Protein AF-A0A2A7UUP5-F1 (afdb_monomer)

pLDDT: mean 78.52, std 19.22, range [37.59, 96.38]

Structure (mmCIF, N/CA/C/O backbone):
data_AF-A0A2A7UUP5-F1
#
_entry.id   AF-A0A2A7UUP5-F1
#
loop_
_atom_site.group_PDB
_atom_site.id
_atom_site.type_symbol
_atom_site.label_atom_id
_atom_site.label_alt_id
_atom_site.label_comp_id
_atom_site.label_asym_id
_atom_site.label_entity_id
_atom_site.label_seq_id
_atom_site.pdbx_PDB_ins_code
_atom_site.Cartn_x
_atom_site.Cartn_y
_atom_site.Cartn_z
_atom_site.occupancy
_atom_site.B_iso_or_equiv
_atom_site.auth_seq_id
_atom_site.auth_comp_id
_atom_site.auth_asym_id
_atom_site.auth_atom_id
_atom_site.pdbx_PDB_model_num
ATOM 1 N N . MET A 1 1 ? 15.489 8.429 1.979 1.00 45.00 1 MET A N 1
ATOM 2 C CA . MET A 1 1 ? 14.247 8.613 1.198 1.00 45.00 1 MET A CA 1
ATOM 3 C C . MET A 1 1 ? 13.369 7.409 1.466 1.00 45.00 1 MET A C 1
ATOM 5 O O . MET A 1 1 ? 13.791 6.313 1.128 1.00 45.00 1 MET A O 1
ATOM 9 N N . ALA A 1 2 ? 12.228 7.583 2.136 1.00 56.50 2 ALA A N 1
ATOM 10 C CA . ALA A 1 2 ? 11.288 6.482 2.333 1.00 56.50 2 ALA A CA 1
ATOM 11 C C . ALA A 1 2 ? 10.676 6.132 0.972 1.00 56.50 2 ALA A C 1
ATOM 13 O O . ALA A 1 2 ? 10.000 6.963 0.366 1.00 56.50 2 ALA A O 1
ATOM 14 N N . ASN A 1 3 ? 10.984 4.947 0.451 1.00 78.38 3 ASN A N 1
ATOM 15 C CA . ASN A 1 3 ? 10.311 4.432 -0.735 1.00 78.38 3 ASN A CA 1
ATOM 16 C C . ASN A 1 3 ? 8.952 3.832 -0.314 1.00 78.38 3 ASN A C 1
ATOM 18 O O . ASN A 1 3 ? 8.712 3.542 0.859 1.00 78.38 3 ASN A O 1
ATOM 22 N N . ILE A 1 4 ? 8.043 3.660 -1.273 1.00 88.31 4 ILE A N 1
ATOM 23 C CA . ILE A 1 4 ? 6.698 3.112 -1.036 1.00 88.31 4 ILE A CA 1
ATOM 24 C C . ILE A 1 4 ? 6.728 1.743 -0.337 1.00 88.31 4 ILE A C 1
ATOM 26 O O . ILE A 1 4 ? 5.855 1.457 0.476 1.00 88.31 4 ILE A O 1
ATOM 30 N N . TYR A 1 5 ? 7.749 0.921 -0.599 1.00 89.94 5 TYR A N 1
ATOM 31 C CA . TYR A 1 5 ? 7.902 -0.385 0.036 1.00 89.94 5 TYR A CA 1
ATOM 32 C C . TYR A 1 5 ? 8.120 -0.241 1.549 1.00 89.94 5 TYR A C 1
ATOM 34 O O . TYR A 1 5 ? 7.369 -0.829 2.327 1.00 89.94 5 TYR A O 1
ATOM 42 N N . ASP A 1 6 ? 9.079 0.587 1.973 1.00 88.31 6 ASP A N 1
ATOM 43 C CA . ASP A 1 6 ? 9.376 0.819 3.393 1.00 88.31 6 ASP A CA 1
ATOM 44 C C . ASP A 1 6 ? 8.186 1.441 4.128 1.00 88.31 6 ASP A C 1
ATOM 46 O O . ASP A 1 6 ? 7.874 1.046 5.251 1.00 88.31 6 ASP A O 1
ATOM 50 N N . ALA A 1 7 ? 7.475 2.366 3.479 1.00 89.00 7 ALA A N 1
ATOM 51 C CA . ALA A 1 7 ? 6.276 2.975 4.047 1.00 89.00 7 ALA A CA 1
ATOM 52 C C . ALA A 1 7 ? 5.132 1.963 4.230 1.00 89.00 7 ALA A C 1
ATOM 54 O O . ALA A 1 7 ? 4.467 1.967 5.262 1.00 89.00 7 ALA A O 1
ATOM 55 N N . MET A 1 8 ? 4.925 1.052 3.273 1.00 92.19 8 MET A N 1
ATOM 56 C CA . MET A 1 8 ? 3.940 -0.025 3.419 1.00 92.19 8 MET A CA 1
ATOM 57 C C . MET A 1 8 ? 4.341 -1.038 4.499 1.00 92.19 8 MET A C 1
ATOM 59 O O . MET A 1 8 ? 3.471 -1.521 5.222 1.00 92.19 8 MET A O 1
ATOM 63 N N . VAL A 1 9 ? 5.635 -1.352 4.648 1.00 91.94 9 VAL A N 1
ATOM 64 C CA . VAL A 1 9 ? 6.129 -2.201 5.750 1.00 91.94 9 VAL A CA 1
ATOM 65 C C . VAL A 1 9 ? 5.913 -1.521 7.103 1.00 91.94 9 VAL A C 1
ATOM 67 O O . VAL A 1 9 ? 5.463 -2.178 8.041 1.00 91.94 9 VAL A O 1
ATOM 70 N N . ALA A 1 10 ? 6.208 -0.224 7.213 1.00 90.50 10 ALA A N 1
ATOM 71 C CA . ALA A 1 10 ? 5.974 0.548 8.431 1.00 90.50 10 ALA A CA 1
ATOM 72 C C . ALA A 1 10 ? 4.482 0.574 8.789 1.00 90.50 10 ALA A C 1
ATOM 74 O O . ALA A 1 10 ? 4.122 0.174 9.893 1.00 90.50 10 ALA A O 1
ATOM 75 N N . ALA A 1 11 ? 3.615 0.902 7.827 1.00 90.19 11 ALA A N 1
ATOM 76 C CA . ALA A 1 11 ? 2.168 0.903 8.026 1.00 90.19 11 ALA A CA 1
ATOM 77 C C . ALA A 1 11 ? 1.627 -0.481 8.418 1.00 90.19 11 ALA A C 1
ATOM 79 O O . ALA A 1 11 ? 0.727 -0.577 9.248 1.00 90.19 11 ALA A O 1
ATOM 80 N N . LEU A 1 12 ? 2.178 -1.565 7.857 1.00 91.50 12 LEU A N 1
ATOM 81 C CA . LEU A 1 12 ? 1.800 -2.924 8.246 1.00 91.50 12 LEU A CA 1
ATOM 82 C C . LEU A 1 12 ? 2.174 -3.222 9.703 1.00 91.50 12 LEU A C 1
ATOM 84 O O . LEU A 1 12 ? 1.369 -3.810 10.417 1.00 91.50 12 LEU A O 1
ATOM 88 N N . ARG A 1 13 ? 3.370 -2.813 10.146 1.00 91.25 13 ARG A N 1
ATOM 89 C CA . ARG A 1 13 ? 3.829 -2.989 11.535 1.00 91.25 13 ARG A CA 1
ATOM 90 C C . ARG A 1 13 ? 2.991 -2.173 12.513 1.00 91.25 13 ARG A C 1
ATOM 92 O O . ARG A 1 13 ? 2.468 -2.735 13.464 1.00 91.25 13 ARG A O 1
ATOM 99 N N . GLU A 1 14 ? 2.794 -0.889 12.222 1.00 90.56 14 GLU A N 1
ATOM 100 C CA . GLU A 1 14 ? 1.961 0.004 13.035 1.00 90.56 14 GLU A CA 1
ATOM 101 C C . GLU A 1 14 ? 0.522 -0.512 13.143 1.00 90.56 14 GLU A C 1
ATOM 103 O O . GLU A 1 14 ? -0.065 -0.514 14.224 1.00 90.56 14 GLU A O 1
ATOM 108 N N . HIS A 1 15 ? -0.039 -1.009 12.035 1.00 89.50 15 HIS A N 1
ATOM 109 C CA . HIS A 1 15 ? -1.349 -1.649 12.047 1.00 89.50 15 HIS A CA 1
ATOM 110 C C . HIS A 1 15 ? -1.357 -2.893 12.940 1.00 89.50 15 HIS A C 1
ATOM 112 O O . HIS A 1 15 ? -2.288 -3.096 13.719 1.00 89.50 15 HIS A O 1
ATOM 118 N N . TRP A 1 16 ? -0.319 -3.722 12.848 1.00 90.38 16 TRP A N 1
ATOM 119 C CA . TRP A 1 16 ? -0.228 -4.938 13.642 1.00 90.38 16 TRP A CA 1
ATOM 120 C C . TRP A 1 16 ? -0.209 -4.655 15.145 1.00 90.38 16 TRP A C 1
ATOM 122 O O . TRP A 1 16 ? -0.941 -5.308 15.896 1.00 90.38 16 TRP A O 1
ATOM 132 N N . ASP A 1 17 ? 0.569 -3.653 15.554 1.00 89.75 17 ASP A N 1
ATOM 133 C CA . A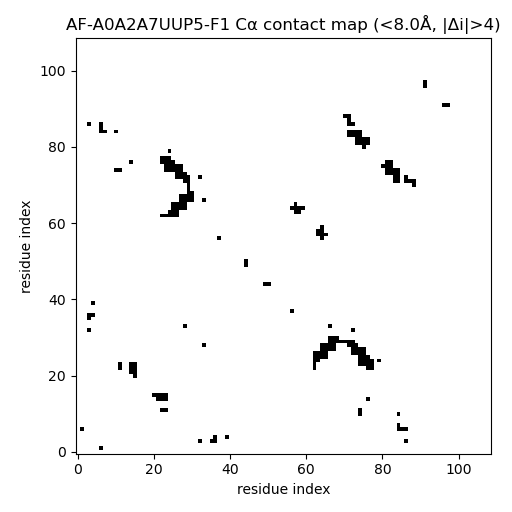SP A 1 17 ? 0.686 -3.214 16.944 1.00 89.75 17 ASP A CA 1
ATOM 134 C C . ASP A 1 17 ? -0.634 -2.612 17.455 1.00 89.75 17 ASP A C 1
ATOM 136 O O . ASP A 1 17 ? -1.088 -2.935 18.555 1.00 89.75 17 ASP A O 1
ATOM 140 N N . ALA A 1 18 ? -1.306 -1.794 16.637 1.00 89.50 18 ALA A N 1
ATOM 141 C CA . ALA A 1 18 ? -2.566 -1.145 17.006 1.00 89.50 18 ALA A CA 1
ATOM 142 C C . ALA A 1 18 ? -3.773 -2.102 17.042 1.00 89.50 18 ALA A C 1
ATOM 144 O O . ALA A 1 18 ? -4.731 -1.866 17.782 1.00 89.50 18 ALA A O 1
ATOM 145 N N . HIS A 1 19 ? -3.748 -3.182 16.255 1.00 89.06 19 HIS A N 1
ATOM 146 C CA . HIS A 1 19 ? -4.877 -4.106 16.095 1.00 89.06 19 HIS A CA 1
ATOM 147 C C . HIS A 1 19 ? -4.593 -5.520 16.633 1.00 89.06 19 HIS A C 1
ATOM 149 O O . HIS A 1 19 ? -5.225 -6.486 16.197 1.00 89.06 19 HIS A O 1
ATOM 155 N N . ALA A 1 20 ? -3.683 -5.642 17.608 1.00 88.38 20 ALA A N 1
ATOM 156 C CA . ALA A 1 20 ? -3.399 -6.871 18.357 1.00 88.38 20 ALA A CA 1
ATOM 157 C C . ALA A 1 20 ? -3.068 -8.085 17.470 1.00 88.38 20 ALA A C 1
ATOM 159 O O . ALA A 1 20 ? -3.611 -9.176 17.656 1.00 88.38 20 ALA A O 1
ATOM 160 N N . GLY A 1 21 ? -2.200 -7.907 16.474 1.00 86.50 21 GLY A N 1
ATOM 161 C CA . GLY A 1 21 ? -1.820 -9.019 15.602 1.00 86.50 21 GLY A CA 1
ATOM 162 C C . GLY A 1 21 ? -2.778 -9.257 14.423 1.00 86.50 21 GLY A C 1
ATOM 163 O O . GLY A 1 21 ? -2.552 -10.178 13.637 1.00 86.50 21 GLY A O 1
ATOM 164 N N . ALA A 1 22 ? -3.816 -8.434 14.243 1.00 89.06 22 ALA A N 1
ATOM 165 C CA . ALA A 1 22 ? -4.693 -8.535 13.080 1.00 89.06 22 ALA A CA 1
ATOM 166 C C . ALA A 1 22 ? -4.054 -7.931 11.820 1.00 89.06 22 ALA A C 1
ATOM 168 O O . ALA A 1 22 ? -3.443 -6.866 11.862 1.00 89.06 22 ALA A O 1
ATOM 169 N N . SER A 1 23 ? -4.237 -8.605 10.685 1.00 89.19 23 SER A N 1
ATOM 170 C CA . SER A 1 23 ? -3.840 -8.085 9.379 1.00 89.19 23 SER A CA 1
ATOM 171 C C . SER A 1 23 ? -4.838 -7.043 8.862 1.00 89.19 23 SER A C 1
ATOM 173 O O . SER A 1 23 ? -6.049 -7.204 9.064 1.00 89.19 23 SER A O 1
ATOM 175 N N . PRO A 1 24 ? -4.365 -6.019 8.130 1.00 93.00 24 PRO A N 1
ATOM 176 C CA . PRO A 1 24 ? -5.256 -5.095 7.449 1.00 93.00 24 PRO A CA 1
ATOM 177 C C . PRO A 1 24 ? -6.027 -5.819 6.343 1.00 93.00 24 PRO A C 1
ATOM 179 O O . PRO A 1 24 ? -5.597 -6.844 5.809 1.00 93.00 24 PRO A O 1
ATOM 182 N N . ARG A 1 25 ? -7.175 -5.262 5.960 1.00 95.12 25 ARG A N 1
ATOM 183 C CA . ARG A 1 25 ? -8.018 -5.830 4.906 1.00 95.12 25 ARG A CA 1
ATOM 184 C C . ARG A 1 25 ? -7.397 -5.647 3.524 1.00 95.12 25 ARG A C 1
ATOM 186 O O . ARG A 1 25 ? -7.507 -6.543 2.690 1.00 95.12 25 ARG A O 1
ATOM 193 N N . ARG A 1 26 ? -6.816 -4.472 3.262 1.00 96.38 26 ARG A N 1
ATOM 194 C CA . ARG A 1 26 ? -6.122 -4.143 2.006 1.00 96.38 26 ARG A CA 1
ATOM 195 C C . ARG A 1 26 ? -5.291 -2.868 2.119 1.00 96.38 26 ARG A C 1
ATOM 197 O O . ARG A 1 26 ? -5.536 -2.039 2.995 1.00 96.38 26 ARG A O 1
ATOM 204 N N . PHE A 1 27 ? -4.400 -2.676 1.157 1.00 95.75 27 PHE A N 1
ATOM 205 C CA . PHE A 1 27 ? -3.813 -1.381 0.829 1.00 95.75 27 PHE A CA 1
ATOM 206 C C . PHE A 1 27 ? -4.537 -0.754 -0.363 1.00 95.75 27 PHE A C 1
ATOM 208 O O . PHE A 1 27 ? -4.857 -1.434 -1.336 1.00 95.75 27 PHE A O 1
ATOM 215 N N . GLU A 1 28 ? -4.777 0.546 -0.295 1.00 95.06 28 GLU A N 1
ATOM 216 C CA . GLU A 1 28 ? -5.292 1.365 -1.388 1.00 95.06 28 GLU A CA 1
ATOM 217 C C . GLU A 1 28 ? -4.174 2.312 -1.831 1.00 95.06 28 GLU A C 1
ATOM 219 O O . GLU A 1 28 ? -3.740 3.162 -1.055 1.00 95.06 28 GLU A O 1
ATOM 224 N N . LEU A 1 29 ? -3.673 2.146 -3.054 1.00 93.88 29 LEU A N 1
ATOM 225 C CA . LEU A 1 29 ? -2.562 2.934 -3.593 1.00 93.88 29 LEU A CA 1
ATOM 226 C C . LEU A 1 29 ? -3.014 3.740 -4.809 1.00 93.88 29 LEU A C 1
ATOM 228 O O . LEU A 1 29 ? -3.867 3.299 -5.574 1.00 93.88 29 LEU A O 1
ATOM 232 N N . THR A 1 30 ? -2.378 4.883 -5.048 1.00 92.62 30 THR A N 1
ATOM 233 C CA . THR A 1 30 ? -2.493 5.561 -6.347 1.00 92.62 30 THR A CA 1
ATOM 234 C C . THR A 1 30 ? -1.787 4.741 -7.430 1.00 92.62 30 THR A C 1
ATOM 236 O O . THR A 1 30 ? -0.863 3.973 -7.135 1.00 92.62 30 THR A O 1
ATOM 239 N N . GLN A 1 31 ? -2.149 4.932 -8.704 1.00 92.12 31 GLN A N 1
ATOM 240 C CA . GLN A 1 31 ? -1.493 4.226 -9.817 1.00 92.12 31 GLN A CA 1
ATOM 241 C C . GLN A 1 31 ? 0.031 4.433 -9.815 1.00 92.12 31 GLN A C 1
ATOM 243 O O . GLN A 1 31 ? 0.803 3.507 -10.058 1.00 92.12 31 GLN A O 1
ATOM 248 N N . LYS A 1 32 ? 0.478 5.648 -9.482 1.00 89.94 32 LYS A N 1
ATOM 249 C CA . LYS A 1 32 ? 1.898 6.001 -9.392 1.00 89.94 32 LYS A CA 1
ATOM 250 C C . LYS A 1 32 ? 2.615 5.237 -8.279 1.00 89.94 32 LYS A C 1
ATOM 252 O O . LYS A 1 32 ? 3.695 4.699 -8.512 1.00 89.94 32 LYS A O 1
ATOM 257 N N . ALA A 1 33 ? 2.018 5.171 -7.089 1.00 90.81 33 ALA A N 1
ATOM 258 C CA . ALA A 1 33 ? 2.581 4.428 -5.965 1.00 90.81 33 ALA A CA 1
ATOM 259 C C . ALA A 1 33 ? 2.606 2.917 -6.241 1.00 90.81 33 ALA A C 1
ATOM 261 O O . ALA A 1 33 ? 3.595 2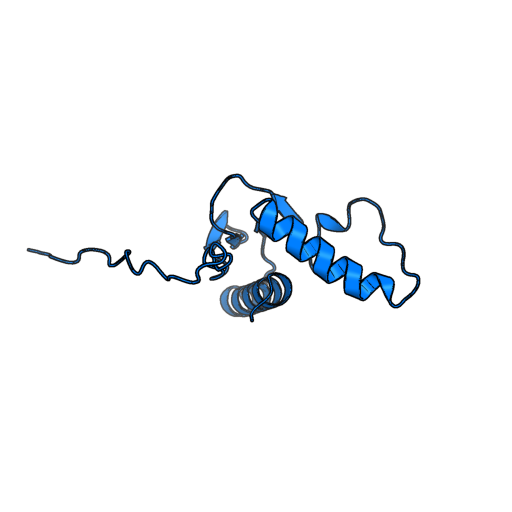.252 -5.932 1.00 90.81 33 ALA A O 1
ATOM 262 N N . PHE A 1 34 ? 1.564 2.389 -6.887 1.00 92.81 34 PHE A N 1
ATOM 263 C CA . PHE A 1 34 ? 1.504 0.990 -7.306 1.00 92.81 34 PHE A CA 1
ATOM 264 C C . PHE A 1 34 ? 2.617 0.626 -8.302 1.00 92.81 34 PHE A C 1
ATOM 266 O O . PHE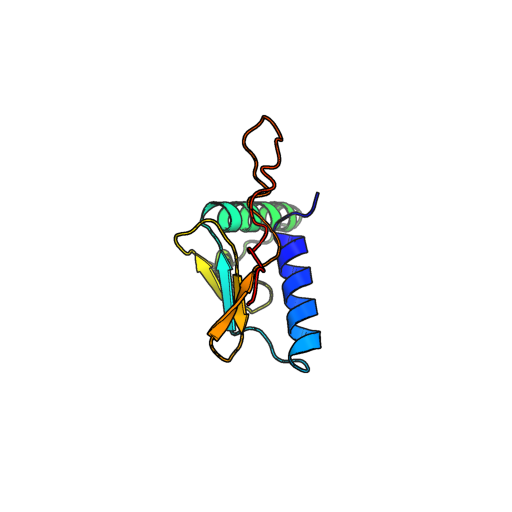 A 1 34 ? 3.279 -0.404 -8.146 1.00 92.81 34 PHE A O 1
ATOM 273 N N . ASN A 1 35 ? 2.875 1.494 -9.286 1.00 91.56 35 ASN A N 1
ATOM 274 C CA . ASN A 1 35 ? 3.970 1.312 -10.240 1.00 91.56 35 ASN A CA 1
ATOM 275 C C . ASN A 1 35 ? 5.328 1.331 -9.527 1.00 91.56 35 ASN A C 1
ATOM 277 O O . ASN A 1 35 ? 6.095 0.384 -9.664 1.00 91.56 35 ASN A O 1
ATOM 281 N N . ALA A 1 36 ? 5.571 2.330 -8.671 1.00 90.38 36 ALA A N 1
ATOM 282 C CA . ALA A 1 36 ? 6.812 2.432 -7.903 1.00 90.38 36 ALA A CA 1
ATOM 283 C C . ALA A 1 36 ? 7.056 1.210 -6.995 1.00 90.38 36 ALA A C 1
ATOM 285 O O . ALA A 1 36 ? 8.184 0.730 -6.888 1.00 90.38 36 ALA A O 1
ATOM 286 N N . LEU A 1 37 ? 6.004 0.673 -6.362 1.00 91.56 37 LEU A N 1
ATOM 287 C CA . LEU A 1 37 ? 6.086 -0.549 -5.555 1.00 91.56 37 LEU A CA 1
ATOM 288 C C . LEU A 1 37 ? 6.459 -1.751 -6.423 1.00 91.56 37 LEU A C 1
ATOM 290 O O . LEU A 1 37 ? 7.269 -2.594 -6.032 1.00 91.56 37 LEU A O 1
ATOM 294 N N . THR A 1 38 ? 5.837 -1.852 -7.592 1.00 91.50 38 THR A N 1
ATOM 295 C CA . THR A 1 38 ? 6.075 -2.944 -8.533 1.00 91.50 38 THR A CA 1
ATOM 296 C C . THR A 1 38 ? 7.502 -2.902 -9.064 1.00 91.50 38 THR A C 1
ATOM 298 O O . THR A 1 38 ? 8.170 -3.933 -9.033 1.00 91.50 38 THR A O 1
ATOM 301 N N . ASP A 1 39 ? 8.003 -1.730 -9.454 1.00 89.62 39 ASP A N 1
ATOM 302 C CA . ASP A 1 39 ? 9.382 -1.549 -9.915 1.00 89.62 39 ASP A CA 1
ATOM 303 C C . ASP A 1 39 ? 10.397 -1.891 -8.820 1.00 89.62 39 ASP A C 1
ATOM 305 O O . ASP A 1 39 ? 11.333 -2.655 -9.064 1.00 89.62 39 ASP A O 1
ATOM 309 N N . ALA A 1 40 ? 10.172 -1.420 -7.588 1.00 87.44 40 ALA A N 1
ATOM 310 C CA . ALA A 1 40 ? 11.040 -1.735 -6.455 1.00 87.44 40 ALA A CA 1
ATOM 311 C C . ALA A 1 40 ? 11.121 -3.249 -6.194 1.00 87.44 40 ALA A C 1
ATOM 313 O O . ALA A 1 40 ? 12.206 -3.795 -5.994 1.00 87.44 40 ALA A O 1
ATOM 314 N N . ARG A 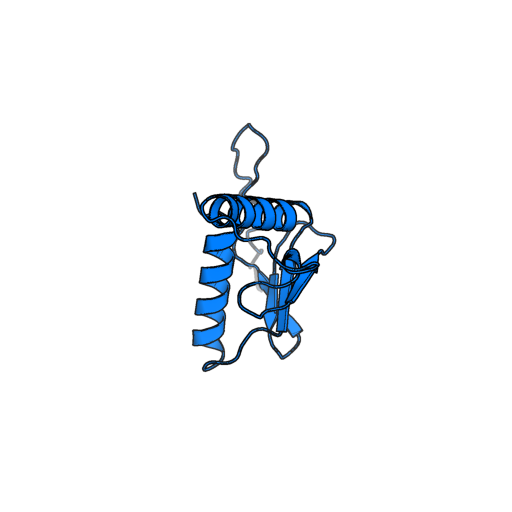1 41 ? 9.985 -3.957 -6.244 1.00 88.69 41 ARG A N 1
ATOM 315 C CA . ARG A 1 41 ? 9.962 -5.415 -6.048 1.00 88.69 41 ARG A CA 1
ATOM 316 C C . ARG A 1 41 ? 10.567 -6.173 -7.229 1.00 88.69 41 ARG A C 1
ATOM 318 O O . ARG A 1 41 ? 11.297 -7.136 -7.005 1.00 88.69 41 ARG A O 1
ATOM 325 N N . LYS A 1 42 ? 10.320 -5.732 -8.467 1.00 86.88 42 LYS A N 1
ATOM 326 C CA . LYS A 1 42 ? 10.935 -6.317 -9.671 1.00 86.88 42 LYS A CA 1
ATOM 327 C C . LYS A 1 42 ? 12.454 -6.198 -9.638 1.00 86.88 42 LYS A C 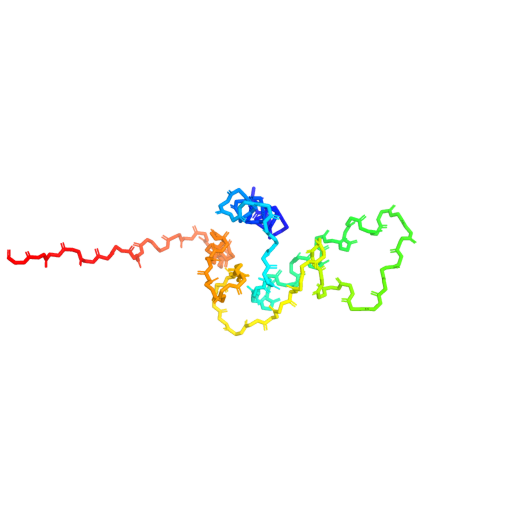1
ATOM 329 O O . LYS A 1 42 ? 13.129 -7.171 -9.961 1.00 86.88 42 LYS A O 1
ATOM 334 N N . ALA A 1 43 ? 12.986 -5.057 -9.199 1.00 84.38 43 ALA A N 1
ATOM 335 C CA . ALA A 1 43 ? 14.427 -4.855 -9.071 1.00 84.38 43 ALA A CA 1
ATOM 336 C C . ALA A 1 43 ? 15.071 -5.893 -8.136 1.00 84.38 43 ALA A C 1
ATOM 338 O O . ALA A 1 43 ? 16.121 -6.437 -8.462 1.00 84.38 43 ALA A O 1
ATOM 339 N N . VAL A 1 44 ? 14.412 -6.230 -7.021 1.00 79.69 44 VAL A N 1
ATOM 340 C CA . VAL A 1 44 ? 14.886 -7.265 -6.085 1.00 79.69 44 VAL A CA 1
ATOM 341 C C . VAL A 1 44 ? 14.755 -8.672 -6.681 1.00 79.69 44 VAL A C 1
ATOM 343 O O . VAL A 1 44 ? 15.683 -9.471 -6.580 1.00 79.69 44 VAL A O 1
ATOM 346 N N . MET A 1 45 ? 13.633 -8.983 -7.337 1.00 81.19 45 MET A N 1
ATOM 347 C CA . MET A 1 45 ? 13.389 -10.308 -7.935 1.00 81.19 45 MET A CA 1
ATOM 348 C C . MET A 1 45 ? 14.302 -10.603 -9.134 1.00 81.19 45 MET A C 1
ATOM 350 O O . MET A 1 45 ? 14.712 -11.747 -9.332 1.00 81.19 45 MET A O 1
ATOM 354 N N . SER A 1 46 ? 14.669 -9.574 -9.903 1.00 71.62 46 SER A N 1
ATOM 355 C CA . SER A 1 46 ? 15.555 -9.693 -11.067 1.00 71.62 46 SER A CA 1
ATOM 356 C C . SER A 1 46 ? 16.959 -10.195 -10.710 1.00 71.62 46 SER A C 1
ATOM 358 O O . SER A 1 46 ? 17.668 -10.669 -11.594 1.00 71.62 46 SER A O 1
ATOM 360 N N . VAL A 1 47 ? 17.368 -10.105 -9.440 1.00 70.44 47 VAL A N 1
ATOM 361 C CA . VAL A 1 47 ? 18.685 -10.566 -8.971 1.00 70.44 47 VAL A CA 1
ATOM 362 C C . VAL A 1 47 ? 18.756 -12.095 -8.875 1.00 70.44 47 VAL A C 1
ATOM 364 O O . VAL A 1 47 ? 19.850 -12.652 -8.848 1.00 70.44 47 VAL A O 1
ATOM 367 N N . GLY A 1 48 ? 17.621 -12.803 -8.861 1.00 63.22 48 GLY A N 1
ATOM 368 C CA . GLY A 1 48 ? 17.612 -14.233 -8.561 1.00 63.22 48 GLY A CA 1
ATOM 369 C C . GLY A 1 48 ? 16.662 -15.057 -9.407 1.00 63.22 48 GLY A C 1
ATOM 370 O O . GLY A 1 48 ? 15.856 -15.752 -8.817 1.00 63.22 48 GLY A O 1
ATOM 371 N N . SER A 1 49 ? 16.734 -14.985 -10.745 1.00 74.44 49 SER A N 1
ATOM 372 C CA . SER A 1 49 ? 16.031 -15.864 -11.716 1.00 74.44 49 SER A CA 1
ATOM 373 C C . SER A 1 49 ? 14.563 -16.208 -11.397 1.00 74.44 49 SER A C 1
ATOM 375 O O . SER A 1 49 ? 14.027 -17.203 -11.887 1.00 74.44 49 SER A O 1
ATOM 377 N N . TYR A 1 50 ? 13.907 -15.412 -10.557 1.00 78.56 50 TYR A N 1
ATOM 378 C CA . TYR A 1 50 ? 12.616 -15.724 -9.981 1.00 78.56 50 TYR A CA 1
ATOM 379 C C . TYR A 1 50 ? 11.563 -15.070 -10.853 1.00 78.56 50 TYR A C 1
ATOM 381 O O . TYR A 1 50 ? 11.503 -13.846 -10.964 1.00 78.56 50 TYR A O 1
ATOM 389 N N . CYS A 1 51 ? 10.730 -15.900 -11.470 1.00 78.38 51 CYS A N 1
ATOM 390 C CA . CYS A 1 51 ? 9.575 -15.446 -12.224 1.00 78.38 51 CYS A CA 1
ATOM 391 C C . CYS A 1 51 ? 8.361 -15.438 -11.292 1.00 78.38 51 CYS A C 1
ATOM 393 O O . CYS A 1 51 ? 7.870 -16.513 -10.936 1.00 78.38 51 CYS A O 1
ATOM 395 N N . PRO A 1 52 ? 7.867 -14.261 -10.873 1.00 82.06 52 PRO A N 1
ATOM 396 C CA . PRO A 1 52 ? 6.684 -14.208 -10.040 1.00 82.06 52 PRO A CA 1
ATOM 397 C C . PRO A 1 52 ? 5.438 -14.661 -10.828 1.00 82.06 52 PRO A C 1
ATOM 399 O O . PRO A 1 52 ? 5.354 -14.438 -12.040 1.00 82.06 52 PRO A O 1
ATOM 402 N N . PRO A 1 53 ? 4.459 -15.302 -10.165 1.00 86.38 53 PRO A N 1
ATOM 403 C CA . PRO A 1 53 ? 3.235 -15.761 -10.814 1.00 86.38 53 PRO A CA 1
ATOM 404 C C . PRO A 1 53 ? 2.362 -14.578 -11.270 1.00 86.38 53 PRO A C 1
ATOM 406 O O . PRO A 1 53 ? 2.430 -13.511 -10.662 1.00 86.38 53 PRO A O 1
ATOM 409 N N . PRO A 1 54 ? 1.490 -14.744 -12.281 1.00 87.44 54 PRO A N 1
ATOM 410 C CA . PRO A 1 54 ? 0.575 -13.685 -12.710 1.00 87.44 54 PRO A CA 1
ATOM 411 C C . PRO A 1 54 ? -0.260 -13.124 -11.549 1.00 87.44 54 PRO A C 1
ATOM 413 O O . PRO A 1 54 ? -0.815 -13.883 -10.757 1.00 87.44 54 PRO A O 1
ATOM 416 N N . GLY A 1 55 ? -0.365 -11.795 -11.454 1.00 88.12 55 GLY A N 1
ATOM 417 C CA . GLY A 1 55 ? -1.163 -11.118 -10.424 1.00 88.12 55 GLY A CA 1
ATOM 418 C C . GLY A 1 55 ? -0.465 -10.946 -9.072 1.00 88.12 55 GLY A C 1
ATOM 419 O O . GLY A 1 55 ? -1.070 -10.397 -8.149 1.00 88.12 55 GLY A O 1
ATOM 420 N N . TRP A 1 56 ? 0.804 -11.349 -8.943 1.00 90.50 56 TRP A N 1
ATOM 421 C CA . TRP A 1 56 ? 1.619 -11.092 -7.750 1.00 90.50 56 TRP A CA 1
ATOM 422 C C . TRP A 1 56 ? 1.693 -9.602 -7.391 1.00 90.50 56 TRP A C 1
ATOM 424 O O . TRP A 1 56 ? 1.892 -9.251 -6.224 1.00 90.50 56 TRP A O 1
ATOM 434 N N . GLU A 1 57 ? 1.524 -8.713 -8.375 1.00 93.06 57 GLU A N 1
ATOM 435 C CA . GLU A 1 57 ? 1.594 -7.280 -8.149 1.00 93.06 57 GLU A CA 1
ATOM 436 C C . GLU A 1 57 ? 0.506 -6.800 -7.183 1.00 93.06 57 GLU A C 1
ATOM 438 O O . GLU A 1 57 ? 0.761 -5.911 -6.368 1.00 93.06 57 GLU A O 1
ATOM 443 N N . ALA A 1 58 ? -0.669 -7.434 -7.241 1.00 93.88 58 ALA A N 1
ATOM 444 C CA . ALA A 1 58 ? -1.861 -7.097 -6.468 1.00 93.88 58 ALA A CA 1
ATOM 445 C C . ALA A 1 58 ? -1.832 -7.620 -5.022 1.00 93.88 58 ALA A C 1
ATOM 447 O O . ALA A 1 58 ? -2.813 -7.465 -4.295 1.00 93.88 58 ALA A O 1
ATOM 448 N N . VAL A 1 59 ? -0.731 -8.240 -4.586 1.00 93.88 59 VAL A N 1
ATOM 449 C CA . VAL A 1 59 ? -0.566 -8.744 -3.220 1.00 93.88 59 VAL A CA 1
ATOM 450 C C . VAL A 1 59 ? 0.761 -8.262 -2.643 1.00 93.88 59 VAL A C 1
ATOM 452 O O . VAL A 1 59 ? 1.815 -8.378 -3.267 1.00 93.88 59 VAL A O 1
ATOM 455 N N . PHE A 1 60 ? 0.722 -7.740 -1.422 1.00 93.25 60 PHE A N 1
ATOM 456 C CA . PHE A 1 60 ? 1.886 -7.283 -0.673 1.00 93.25 60 PHE A CA 1
ATOM 457 C C . PHE A 1 60 ? 1.919 -7.966 0.696 1.00 93.25 60 PHE A C 1
ATOM 459 O O . PHE A 1 60 ? 1.049 -7.719 1.523 1.00 93.25 60 PHE A O 1
ATOM 466 N N . HIS A 1 61 ? 2.892 -8.857 0.926 1.00 90.31 61 HIS A N 1
ATOM 467 C CA . HIS A 1 61 ? 2.999 -9.664 2.160 1.00 90.31 61 HIS A CA 1
ATOM 468 C C . HIS A 1 61 ? 1.688 -10.374 2.553 1.00 90.31 61 HIS A C 1
ATOM 470 O O . HIS A 1 61 ? 1.313 -10.421 3.718 1.00 90.31 61 HIS A O 1
ATOM 476 N N . GLY A 1 62 ? 0.960 -10.900 1.563 1.00 90.62 62 GLY A N 1
ATOM 477 C CA . GLY A 1 62 ? -0.337 -11.559 1.769 1.00 90.62 62 GLY A CA 1
ATOM 478 C C . GLY A 1 62 ? -1.537 -10.609 1.866 1.00 90.62 62 GLY A C 1
ATOM 479 O O . GLY A 1 62 ? -2.672 -11.075 1.896 1.00 90.62 62 GLY A O 1
ATOM 480 N N . ILE A 1 63 ? -1.315 -9.293 1.857 1.00 93.94 63 ILE A N 1
ATOM 481 C CA . ILE A 1 63 ? -2.370 -8.279 1.903 1.00 93.94 63 ILE A CA 1
ATOM 482 C C . ILE A 1 63 ? -2.742 -7.840 0.480 1.00 93.94 63 ILE A C 1
ATOM 484 O O . ILE A 1 63 ? -1.851 -7.466 -0.288 1.00 93.94 63 ILE A O 1
ATOM 488 N N . PRO A 1 64 ? -4.034 -7.831 0.108 1.00 96.12 64 PRO A N 1
ATOM 489 C CA . PRO A 1 64 ? -4.475 -7.310 -1.180 1.00 96.12 64 PRO A CA 1
ATOM 490 C C . PRO A 1 64 ? -4.108 -5.834 -1.370 1.00 96.12 64 PRO A C 1
ATOM 492 O O . PRO A 1 64 ? -4.232 -5.026 -0.448 1.00 96.12 64 PRO A O 1
ATOM 495 N N . VAL A 1 65 ? -3.722 -5.469 -2.587 1.00 96.31 65 VAL A N 1
ATOM 496 C CA . VAL A 1 65 ? -3.441 -4.094 -3.007 1.00 96.31 65 VAL A CA 1
ATOM 497 C C . VAL A 1 65 ? -4.449 -3.704 -4.083 1.00 96.31 65 VAL A C 1
ATOM 499 O O . VAL A 1 65 ? -4.618 -4.405 -5.077 1.00 96.31 65 VAL A O 1
ATOM 502 N N . SER A 1 66 ? -5.146 -2.591 -3.882 1.00 95.12 66 SER A N 1
ATOM 503 C CA . SER A 1 66 ? -6.094 -2.017 -4.839 1.00 95.12 66 SER A CA 1
ATOM 504 C C . SER A 1 66 ? -5.582 -0.668 -5.325 1.00 95.12 66 SER A C 1
ATOM 506 O O . SER A 1 66 ? -5.133 0.146 -4.520 1.00 95.12 66 SER A O 1
ATOM 508 N N . VAL A 1 67 ? -5.681 -0.419 -6.630 1.00 93.88 67 VAL A N 1
ATOM 509 C CA . VAL A 1 67 ? -5.438 0.914 -7.184 1.00 93.88 67 VAL A CA 1
ATOM 510 C C . VAL A 1 67 ? -6.704 1.749 -7.017 1.00 93.88 67 VAL A C 1
ATOM 512 O O . VAL A 1 67 ? -7.797 1.282 -7.338 1.00 93.88 67 VAL A O 1
ATOM 515 N N . VAL A 1 68 ? -6.562 2.958 -6.483 1.00 91.44 68 VAL A N 1
ATOM 516 C CA . VAL A 1 68 ? -7.662 3.904 -6.277 1.00 91.44 68 VAL A CA 1
ATOM 517 C C . VAL A 1 68 ? -7.353 5.246 -6.931 1.00 91.44 68 VAL A C 1
ATOM 519 O O . VAL A 1 68 ? -6.200 5.678 -6.990 1.00 91.44 68 VAL A O 1
ATOM 522 N N . GLU A 1 69 ? -8.405 5.914 -7.398 1.00 85.31 69 GLU A N 1
ATOM 523 C CA . GLU A 1 69 ? -8.347 7.304 -7.846 1.00 85.31 69 GLU A CA 1
ATOM 524 C C . GLU A 1 69 ? -8.178 8.222 -6.626 1.00 85.31 69 GLU A C 1
ATOM 526 O O . GLU A 1 69 ? -8.951 8.140 -5.668 1.00 85.31 69 GLU A O 1
ATOM 531 N N . GLY A 1 70 ? -7.160 9.083 -6.637 1.00 78.00 70 GLY A N 1
ATOM 532 C CA . GLY A 1 70 ? -6.880 10.003 -5.533 1.00 78.00 70 GLY A CA 1
ATOM 533 C C . GLY A 1 70 ? -5.414 10.419 -5.437 1.00 78.00 70 GLY A C 1
ATOM 534 O O . GLY A 1 70 ? -4.568 9.966 -6.207 1.00 78.00 70 GLY A O 1
ATOM 535 N N . ALA A 1 71 ? -5.121 11.300 -4.479 1.00 75.44 71 ALA A N 1
ATOM 536 C CA . ALA A 1 71 ? -3.765 11.783 -4.207 1.00 75.44 71 ALA A CA 1
ATOM 537 C C . ALA A 1 71 ? -3.027 10.951 -3.142 1.00 75.44 71 ALA A C 1
ATOM 539 O O . ALA A 1 71 ? -1.797 10.933 -3.128 1.00 75.44 71 ALA A O 1
ATOM 540 N N . ASP A 1 72 ? -3.767 10.235 -2.290 1.00 84.62 72 ASP A N 1
ATOM 541 C CA . ASP A 1 72 ? -3.241 9.619 -1.073 1.00 84.62 72 ASP A CA 1
ATOM 542 C C . ASP A 1 72 ? -3.326 8.089 -1.092 1.00 84.62 72 ASP A C 1
ATOM 544 O O . ASP A 1 72 ? -4.227 7.488 -1.682 1.00 84.62 72 ASP A O 1
ATOM 548 N N . CYS A 1 73 ? -2.380 7.456 -0.400 1.00 90.31 73 CYS A N 1
ATOM 549 C CA . CYS A 1 73 ? -2.344 6.011 -0.188 1.00 90.31 73 CYS A CA 1
ATOM 550 C C . CYS A 1 73 ? -2.850 5.672 1.219 1.00 90.31 73 CYS A C 1
ATOM 552 O O . CYS A 1 73 ? -2.479 6.342 2.186 1.00 90.31 73 CYS A O 1
ATOM 554 N N . HIS A 1 74 ? -3.637 4.603 1.348 1.00 93.06 74 HIS A N 1
ATOM 555 C CA . HIS A 1 74 ? -4.267 4.200 2.606 1.00 93.06 74 HIS A CA 1
ATOM 556 C C . HIS A 1 74 ? -4.052 2.722 2.937 1.00 93.06 74 HIS A C 1
ATOM 558 O O . HIS A 1 74 ? -4.006 1.863 2.056 1.00 93.06 74 HIS A O 1
ATOM 564 N N . VAL A 1 75 ? -3.958 2.422 4.230 1.00 93.50 75 VAL A N 1
ATOM 565 C CA . VAL A 1 75 ? -4.154 1.082 4.775 1.00 93.50 75 VAL A CA 1
ATOM 566 C C . VAL A 1 75 ? -5.585 1.025 5.290 1.00 93.50 75 VAL A C 1
ATOM 568 O O . VAL A 1 75 ? -6.044 1.940 5.976 1.00 93.50 75 VAL A O 1
ATOM 571 N N . VAL A 1 76 ? -6.313 -0.014 4.894 1.00 94.19 76 VAL A N 1
ATOM 572 C CA . VAL A 1 76 ? -7.713 -0.206 5.272 1.00 94.19 76 VAL A CA 1
ATOM 573 C C . VAL A 1 76 ? -7.779 -1.317 6.304 1.00 94.19 76 VAL A C 1
ATOM 575 O O . VAL A 1 76 ? -7.387 -2.452 6.017 1.00 94.19 76 VAL A O 1
ATOM 578 N N . ASP A 1 77 ? -8.275 -1.004 7.496 1.00 92.06 77 ASP A N 1
ATOM 579 C CA . ASP A 1 77 ? -8.448 -1.999 8.550 1.00 92.06 77 ASP A CA 1
ATOM 580 C C . ASP A 1 77 ? -9.615 -2.966 8.265 1.00 92.06 77 ASP A C 1
ATOM 582 O O . ASP A 1 77 ? -10.354 -2.855 7.279 1.00 92.06 77 ASP A O 1
ATOM 586 N N . LYS A 1 78 ? -9.800 -3.939 9.163 1.00 88.06 78 LYS A N 1
ATOM 587 C CA . LYS A 1 78 ? -10.904 -4.909 9.097 1.00 88.06 78 LYS A CA 1
ATOM 588 C C . LYS A 1 78 ? -12.302 -4.273 9.167 1.00 88.06 78 LYS A C 1
ATOM 590 O O . LYS A 1 78 ? -13.249 -4.846 8.635 1.00 88.06 78 LYS A O 1
ATOM 595 N N . ASN A 1 79 ? -12.426 -3.108 9.798 1.00 90.69 79 ASN A N 1
ATOM 596 C CA . ASN A 1 79 ? -13.670 -2.356 9.957 1.00 90.69 79 ASN A CA 1
ATOM 597 C C . ASN A 1 79 ? -13.928 -1.399 8.776 1.00 90.69 79 ASN A C 1
ATOM 599 O O . ASN A 1 79 ? -14.990 -0.785 8.707 1.00 90.69 79 ASN A O 1
ATOM 603 N N . GLY A 1 80 ? -12.983 -1.272 7.838 1.00 90.19 80 GLY A N 1
ATOM 604 C CA . GLY A 1 80 ? -13.046 -0.325 6.725 1.00 90.19 80 GLY A CA 1
ATOM 605 C C . GLY A 1 80 ? -12.497 1.068 7.048 1.00 90.19 80 GLY A C 1
ATOM 606 O O . GLY A 1 80 ? -12.601 1.958 6.203 1.00 90.19 80 GLY A O 1
ATOM 607 N N . GLN A 1 81 ? -11.908 1.274 8.228 1.00 92.25 81 GLN A N 1
ATOM 608 C CA . GLN A 1 81 ? -11.247 2.526 8.575 1.00 92.25 81 GLN A CA 1
ATOM 609 C C . GLN A 1 81 ? -9.978 2.689 7.738 1.00 92.25 81 GLN A C 1
ATOM 611 O O . GLN A 1 81 ? -9.169 1.769 7.612 1.00 92.25 81 GLN A O 1
ATOM 616 N N . ARG A 1 82 ? -9.821 3.879 7.156 1.00 91.94 82 ARG A N 1
ATOM 617 C CA . ARG A 1 82 ? -8.666 4.252 6.342 1.00 91.94 82 ARG A CA 1
ATOM 618 C C . ARG A 1 82 ? -7.669 5.027 7.187 1.00 91.94 82 ARG A C 1
ATOM 620 O O . ARG A 1 82 ? -8.020 6.065 7.743 1.00 91.94 82 ARG A O 1
ATOM 627 N N . THR A 1 83 ? -6.428 4.565 7.196 1.00 90.31 83 THR A N 1
ATOM 628 C CA . THR A 1 83 ? -5.294 5.304 7.752 1.00 90.31 83 THR A CA 1
ATOM 629 C C . THR A 1 83 ? -4.344 5.641 6.613 1.00 90.31 83 THR A C 1
ATOM 631 O O . THR A 1 83 ? -3.951 4.763 5.846 1.00 90.31 83 THR A O 1
ATOM 634 N N . SER A 1 84 ? -4.005 6.917 6.455 1.00 88.50 84 SER A N 1
ATOM 635 C CA . SER A 1 84 ? -3.069 7.357 5.418 1.00 88.50 84 SER A CA 1
ATOM 636 C C . SER A 1 84 ? -1.677 6.788 5.691 1.00 88.50 84 SER A C 1
ATOM 638 O O . SER A 1 84 ? -1.217 6.818 6.829 1.00 88.50 84 SER A O 1
ATOM 640 N N . LEU A 1 85 ? -0.966 6.327 4.657 1.00 83.00 85 LEU A N 1
ATOM 641 C CA . LEU A 1 85 ? 0.377 5.738 4.809 1.00 83.00 85 LEU A CA 1
ATOM 642 C C . LEU A 1 85 ? 1.459 6.766 5.201 1.00 83.00 85 LEU A C 1
ATOM 644 O O . LEU A 1 85 ? 2.641 6.437 5.199 1.00 83.00 85 LEU A O 1
ATOM 648 N N . GLY A 1 86 ? 1.104 8.031 5.455 1.00 68.44 86 GLY A N 1
ATOM 649 C CA . GLY A 1 86 ? 2.062 9.099 5.780 1.00 68.44 86 GLY A CA 1
ATOM 650 C C . GLY A 1 86 ? 3.024 9.447 4.637 1.00 68.44 86 GLY A C 1
ATOM 651 O O . GLY A 1 86 ? 3.798 10.398 4.727 1.00 68.44 86 GLY A O 1
ATOM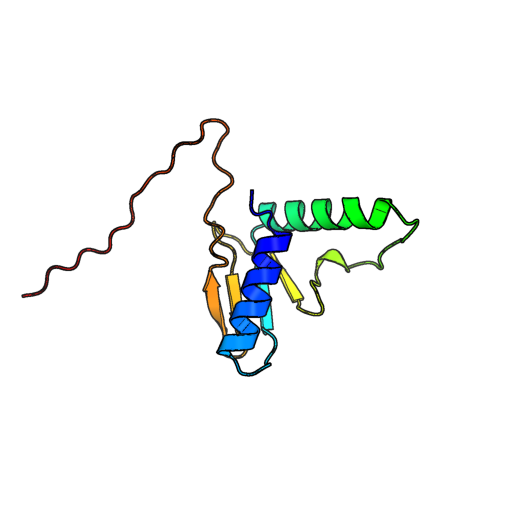 652 N N . ILE A 1 87 ? 2.927 8.726 3.523 1.00 62.81 87 ILE A N 1
ATOM 653 C CA . IL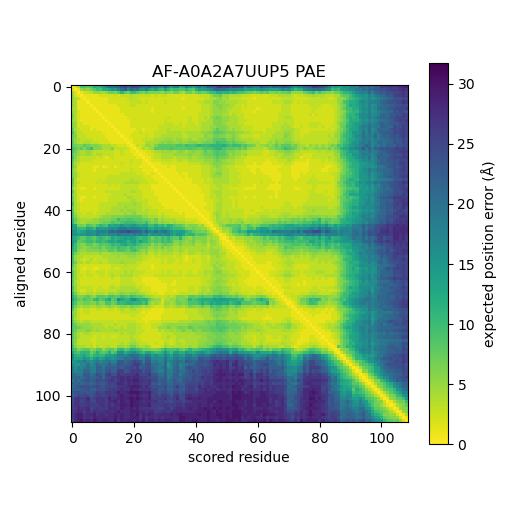E A 1 87 ? 3.421 9.129 2.222 1.00 62.81 87 ILE A CA 1
ATOM 654 C C . ILE A 1 87 ?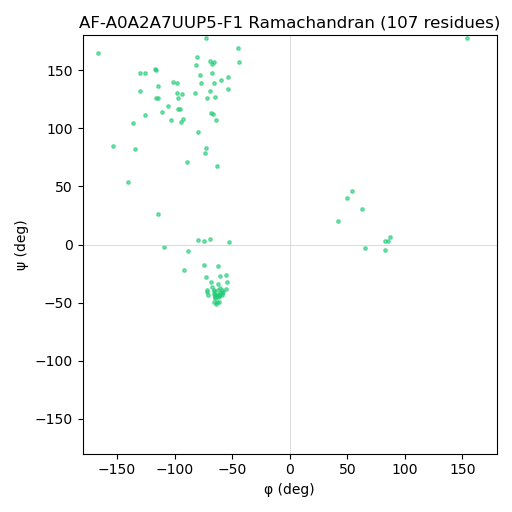 2.439 10.210 1.793 1.00 62.81 87 ILE A C 1
ATOM 656 O O . ILE A 1 87 ? 1.478 9.956 1.071 1.00 62.81 87 ILE A O 1
ATOM 660 N N . ALA A 1 88 ? 2.668 11.436 2.271 1.00 49.78 88 ALA A N 1
ATOM 661 C CA . ALA A 1 88 ? 2.198 12.627 1.575 1.00 49.78 88 ALA A CA 1
ATOM 662 C C . ALA A 1 88 ? 2.525 12.470 0.071 1.00 49.78 88 ALA A C 1
ATOM 664 O O . ALA A 1 88 ? 3.305 11.579 -0.290 1.00 49.78 88 ALA A O 1
ATOM 665 N N . PRO A 1 89 ? 2.023 13.312 -0.841 1.00 47.94 89 PRO A N 1
ATOM 666 C CA . PRO A 1 89 ? 2.550 13.373 -2.201 1.00 47.94 89 PRO A CA 1
ATOM 667 C C . PRO A 1 89 ? 4.023 13.845 -2.169 1.00 47.94 89 PRO A C 1
ATOM 669 O O . PRO A 1 89 ? 4.374 14.928 -2.604 1.00 47.94 89 PRO A O 1
ATOM 672 N N . LEU A 1 90 ? 4.923 13.020 -1.629 1.00 43.34 90 LEU A N 1
ATOM 673 C CA . LEU A 1 90 ? 6.367 13.166 -1.552 1.00 43.34 90 LEU A CA 1
ATOM 674 C C . LEU A 1 90 ? 7.000 12.896 -2.910 1.00 43.34 90 LEU A C 1
ATOM 676 O O . LEU A 1 90 ? 8.216 12.965 -3.045 1.00 43.34 90 LEU A O 1
ATOM 680 N N . TYR A 1 91 ? 6.181 12.650 -3.928 1.00 43.88 91 TYR A N 1
ATOM 681 C CA . TYR A 1 91 ? 6.578 12.906 -5.290 1.00 43.88 91 TYR A CA 1
ATOM 682 C C . TYR A 1 91 ? 6.202 14.342 -5.651 1.00 43.88 91 TYR A C 1
ATOM 684 O O . TYR A 1 91 ? 5.268 14.578 -6.415 1.00 43.88 91 TYR A O 1
ATOM 692 N N . TRP A 1 92 ? 6.936 15.287 -5.064 1.00 38.28 92 TRP A N 1
ATOM 693 C CA . TRP A 1 92 ? 7.003 16.652 -5.565 1.00 38.28 92 TRP A CA 1
ATOM 694 C C . TRP A 1 92 ? 7.410 16.621 -7.046 1.00 38.28 92 TRP A C 1
ATOM 696 O O . TRP A 1 92 ? 8.220 15.784 -7.456 1.00 38.28 92 TRP A O 1
ATOM 706 N N . ASP A 1 93 ? 6.855 17.539 -7.841 1.00 42.59 93 ASP A N 1
ATOM 707 C CA . ASP A 1 93 ? 7.494 18.030 -9.063 1.00 42.59 93 ASP A CA 1
ATOM 708 C C . ASP A 1 93 ? 8.984 18.310 -8.799 1.00 42.59 93 ASP A C 1
ATOM 710 O O . ASP A 1 93 ? 9.383 18.552 -7.657 1.00 42.59 93 ASP A O 1
ATOM 714 N N . ALA A 1 94 ? 9.804 18.296 -9.850 1.00 44.88 94 ALA A N 1
ATOM 715 C CA . ALA A 1 94 ? 11.270 18.400 -9.815 1.00 44.88 94 ALA A CA 1
ATOM 716 C C . ALA A 1 94 ? 11.869 19.611 -9.043 1.00 44.88 94 ALA A C 1
ATOM 718 O O . ALA A 1 94 ? 13.087 19.743 -8.989 1.00 44.88 94 ALA A O 1
ATOM 719 N N . ASP A 1 95 ? 11.044 20.464 -8.425 1.00 47.47 95 ASP A N 1
ATOM 720 C CA . ASP A 1 95 ? 11.391 21.726 -7.763 1.00 47.47 95 ASP A CA 1
ATOM 721 C C . ASP A 1 95 ? 11.275 21.710 -6.214 1.00 47.47 95 ASP A C 1
ATOM 723 O O . ASP A 1 95 ? 11.605 22.687 -5.549 1.00 47.47 95 ASP A O 1
ATOM 727 N N . GLY A 1 96 ? 10.845 20.607 -5.585 1.00 41.78 96 GLY A N 1
ATOM 728 C CA . GLY A 1 96 ? 11.099 20.369 -4.149 1.00 41.78 96 GLY A CA 1
ATOM 729 C C . GLY A 1 96 ? 10.494 21.358 -3.132 1.00 41.78 96 GLY A C 1
ATOM 730 O O . GLY A 1 96 ? 11.061 21.544 -2.052 1.00 41.78 96 GLY A O 1
ATOM 731 N N . ARG A 1 97 ? 9.344 21.985 -3.412 1.00 37.59 97 ARG A N 1
ATOM 732 C CA . ARG A 1 97 ? 8.736 22.978 -2.505 1.00 37.59 97 ARG A CA 1
ATOM 733 C C . ARG A 1 97 ? 7.541 22.425 -1.721 1.00 37.59 97 ARG A C 1
ATOM 735 O O . ARG A 1 97 ? 6.456 22.302 -2.265 1.00 37.59 97 ARG A O 1
ATOM 742 N N . GLN A 1 98 ? 7.714 22.179 -0.418 1.00 46.12 98 GLN A N 1
ATOM 743 C CA . GLN A 1 98 ? 6.618 21.798 0.486 1.00 46.12 98 GLN A CA 1
ATOM 744 C C . GLN A 1 98 ? 5.599 22.938 0.690 1.00 46.12 98 GLN A C 1
ATOM 746 O O . GLN A 1 98 ? 5.913 23.925 1.357 1.00 46.12 98 GLN A O 1
ATOM 751 N N . ASP A 1 99 ? 4.362 22.802 0.196 1.00 38.84 99 ASP A N 1
ATOM 752 C CA . ASP A 1 99 ? 3.247 23.677 0.604 1.00 38.84 99 ASP A CA 1
ATOM 753 C C . ASP A 1 99 ? 2.700 23.208 1.966 1.00 38.84 99 ASP A C 1
ATOM 755 O O . ASP A 1 99 ? 1.911 22.270 2.077 1.00 38.84 99 ASP A O 1
ATOM 759 N N . ARG A 1 100 ? 3.163 23.852 3.045 1.00 42.97 100 ARG A N 1
ATOM 760 C CA . ARG A 1 100 ? 2.545 23.746 4.375 1.00 42.97 100 ARG A CA 1
ATOM 761 C C . ARG A 1 100 ? 1.235 24.535 4.401 1.00 42.97 100 ARG A C 1
ATOM 763 O O . ARG A 1 100 ? 1.190 25.626 4.972 1.00 42.97 100 ARG A O 1
ATOM 770 N N . ARG A 1 101 ? 0.151 23.992 3.855 1.00 48.12 101 ARG A N 1
ATOM 771 C CA . ARG A 1 101 ? -1.195 24.490 4.171 1.00 48.12 101 ARG A CA 1
ATOM 772 C C . ARG A 1 101 ? -2.151 23.351 4.447 1.00 48.12 101 ARG A C 1
ATOM 774 O O . ARG A 1 101 ? -2.943 22.987 3.592 1.00 48.12 101 ARG A O 1
ATOM 781 N N . HIS A 1 102 ? -2.114 22.855 5.680 1.00 38.31 102 HIS A N 1
ATOM 782 C CA . HIS A 1 102 ? -3.313 22.386 6.374 1.00 38.31 102 HIS A CA 1
ATOM 783 C C . HIS A 1 102 ? -3.100 22.511 7.887 1.00 38.31 102 HIS A C 1
ATOM 785 O O . HIS A 1 102 ? -2.679 21.579 8.565 1.00 38.31 102 HIS A O 1
ATOM 791 N N . THR A 1 103 ? -3.376 23.702 8.417 1.00 39.25 103 THR A N 1
ATOM 792 C CA . THR A 1 103 ? -3.665 23.883 9.843 1.00 39.25 103 THR A CA 1
ATOM 793 C C . THR A 1 103 ? -5.189 23.900 9.973 1.00 39.25 103 THR A C 1
ATOM 795 O O . THR A 1 103 ? -5.812 24.796 9.394 1.00 39.25 103 THR A O 1
ATOM 798 N N . PRO A 1 104 ? -5.833 22.950 10.674 1.00 42.31 104 PRO A N 1
ATOM 799 C CA . PRO A 1 104 ? -7.251 23.076 10.979 1.00 42.31 104 PRO A CA 1
ATOM 800 C C . PRO A 1 104 ? -7.455 24.281 11.908 1.00 42.31 104 PRO A C 1
ATOM 802 O O . PRO A 1 104 ? -6.785 24.418 12.932 1.00 42.31 104 PRO A O 1
ATOM 805 N N . LYS A 1 105 ? -8.358 25.190 11.520 1.00 42.00 105 LYS A N 1
ATOM 806 C CA . LYS A 1 105 ? -8.783 26.321 12.351 1.00 42.00 105 LYS A CA 1
ATOM 807 C C . LYS A 1 105 ? -9.484 25.787 13.602 1.00 42.00 105 LYS A C 1
ATOM 809 O O . LYS A 1 105 ? -10.634 25.373 13.524 1.00 42.00 105 LYS A O 1
ATOM 814 N N . SER A 1 106 ? -8.821 25.881 14.747 1.00 47.03 106 SER A N 1
ATOM 815 C CA . SER A 1 106 ? -9.495 25.930 16.043 1.00 47.03 106 SER A CA 1
ATOM 816 C C . SER A 1 106 ? -9.676 27.391 16.432 1.00 47.03 106 SER A C 1
ATOM 818 O O . SER A 1 106 ? -8.715 28.038 16.836 1.00 47.03 106 SER A O 1
ATOM 820 N N . GLN A 1 107 ? -10.898 27.909 16.330 1.00 41.34 107 GLN A N 1
ATOM 821 C CA . GLN A 1 107 ? -11.363 28.974 17.218 1.00 41.34 107 GLN A CA 1
ATOM 822 C C . GLN A 1 107 ? -12.785 28.629 17.648 1.00 41.34 107 GLN A C 1
ATOM 824 O O . GLN A 1 107 ? -13.724 28.692 16.857 1.00 41.34 107 GLN A O 1
ATOM 829 N N . GLY A 1 108 ? -12.881 28.171 18.895 1.00 53.38 108 GLY A N 1
ATOM 830 C CA . GLY A 1 108 ? -14.119 28.096 19.647 1.00 53.38 108 GLY A CA 1
ATOM 831 C C . GLY A 1 108 ? -14.471 29.454 20.257 1.00 53.38 108 GLY A C 1
ATOM 832 O O . GLY A 1 108 ? -13.582 30.278 20.465 1.00 53.38 108 GLY A O 1
ATOM 833 N N . SER A 1 109 ? -15.783 29.590 20.462 1.00 50.53 109 SER A N 1
ATOM 834 C CA . SER A 1 109 ? -16.574 30.412 21.394 1.00 50.53 109 SER A CA 1
ATOM 835 C C . SER A 1 109 ? -16.014 31.723 21.933 1.00 50.53 109 SER A C 1
ATOM 837 O O . SER A 1 109 ? -15.036 31.695 22.707 1.00 50.53 109 SER A O 1
#

Sequence (109 aa):
MANIYDAMVAALREHWDAHAGASPRRFELTQKAFNALTDARKAVMSVGSYCPPPGWEAVFHGIPVSVVEGADCHVVDKNGQRTSLGIAPLYWDADGRQDRRHTPKSQGS

Secondary structure (DSSP, 8-state):
---HHHHHHHHHHHHHHHTTTPPPSEEEE-HHHHHHHHHHHHHHHTTTT--PPTTGGGEETTEEEEE-SSS--EEE-TT--EEE-S--S----TT--------------

Nearest PDB structures (foldseek):
  2pk8-assembly1_A-2  TM=5.929E-01  e=3.787E-02  Pyrococcus furiosus DSM 3638
  3qpr-assembly1_C  TM=5.954E-01  e=2.411E-01  Byrnievirus HK97
  8cfa-assembly1_F  TM=5.977E-01  e=6.945E-01  Hendrixvirus
  7y23-assembly1_D  TM=5.866E-01  e=1.179E+00  Klebsiella phage Kp9
  3l8k-assembly1_A-2  TM=2.272E-01  e=4.422E+00  Saccharolobus solfataricus

Radius of gyration: 16.26 Å; Cα contacts (8 Å, |Δi|>4): 116; chains: 1; bounding box: 35×46×34 Å

Mean predicted aligned error: 10.26 Å

Solvent-accessible surface area (backbone atoms only — not comparable to full-atom values): 6800 Å² total; per-residue (Å²): 130,87,46,64,57,60,38,52,53,49,47,52,50,54,43,24,69,76,50,78,72,44,71,57,59,29,36,37,27,21,65,68,54,49,49,55,38,47,51,57,51,47,61,62,37,70,77,59,89,56,79,78,63,93,70,52,81,41,42,55,97,87,29,41,48,42,77,43,93,65,82,61,32,29,42,25,36,82,88,65,53,73,43,70,51,78,59,57,70,78,76,57,65,102,76,75,77,84,82,89,79,83,76,84,87,84,80,80,135

Organism: Comamonas terrigena (NCBI:txid32013)

Foldseek 3Di:
DDQLLNLVVVVQVVCCVVVVNDGFQAKEAAPV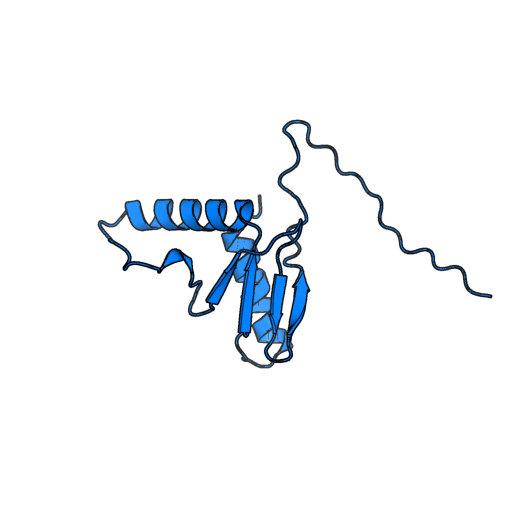SLVSVVVVVCVVCVVPPDDDDPPVSQADPNHGYHHDPDQFIWTQHPVRDTDTSPPHCPVDDPPDDDDPPDDPDDDDD